Protein AF-A0A6F9CMG0-F1 (afdb_monomer)

Secondary structure (DSSP, 8-state):
-PPPPPPPPEEE-STT--EEEGGGSSSS-SSTT-TTTTSPPHHHHHHHHHHHHHHHHHHHHHHHHHHHHHHHHHTS-S---SHHHHHHHHHHHHHHHHHHHHHHHHHH-S--PPP---

Radius of gyration: 31.14 Å; Cα contacts (8 Å, |Δi|>4): 49; chains: 1; bounding box: 58×31×98 Å

Sequence (118 aa):
MAVPRKPQPIYADTKTGNKQLLENSGLVPKYIKKNDFGKTPEYLQQRAEVRRPQDKYESYGMKKNWGELHHQYQELSVVMDTTPKKYCKERLELEMKQLERDIDLIERYKTIYIANNN

Solvent-accessible surface area (backbone atoms only — not comparable to full-atom values): 7532 Å² total; per-residue (Å²): 136,88,80,81,78,82,79,80,66,64,47,66,87,49,98,87,58,60,73,44,61,37,88,78,63,73,83,48,85,77,55,77,83,41,94,58,57,94,52,82,56,65,71,60,52,54,55,58,54,61,46,54,60,51,56,51,54,53,46,51,54,51,52,51,52,43,52,54,53,50,50,56,59,68,69,48,69,89,78,58,86,47,72,70,55,44,51,54,49,53,52,52,52,51,53,46,52,48,50,53,52,55,45,47,50,58,72,75,37,96,75,81,88,81,82,85,82,124

Nearest PDB structures (foldseek):
  8j07-assembly1_3O  TM=4.562E-01  e=1.094E-08  Homo sapiens
  9cpc-assembly1_2K  TM=4.539E-01  e=2.409E-05  Sus scrofa
  8glv-assembly1_HE  TM=5.132E-01  e=5.440E-04  Chlamydomonas reinhardtii
  7uq2-assembly1_A  TM=4.621E-01  e=1.993E+00  Tequatrovirus
  4afl-assembly2_F  TM=4.725E-01  e=6.264E+00  Homo sapiens

Mean predicted aligned error: 11.88 Å

pLDDT: mean 84.37, std 7.51, range [53.25, 95.88]

Foldseek 3Di:
DDDDDDDFDWDADDPVGDIDGPQPPVVDDDCPPPPCVVPDDPVVVVVLVVVPVVLVVVLVVLVVVLVVLVVVLVVQDPDQPDPVSVVSNVVSVVSSVVSVVVSCCSVVDSDDDDDPPD

Structure (mmCIF, N/CA/C/O backbone):
data_AF-A0A6F9CMG0-F1
#
_entry.id   AF-A0A6F9CMG0-F1
#
loop_
_atom_site.group_PDB
_atom_site.id
_atom_site.type_symbol
_atom_site.label_atom_id
_atom_site.label_alt_id
_atom_site.label_comp_id
_atom_site.label_asym_id
_atom_site.label_entity_id
_atom_site.label_seq_id
_atom_site.pdbx_PDB_ins_code
_atom_site.Cartn_x
_atom_site.Cartn_y
_atom_site.Cartn_z
_atom_site.occupancy
_atom_site.B_iso_or_equiv
_atom_site.auth_seq_id
_atom_site.auth_comp_id
_atom_site.auth_asym_id
_atom_site.auth_atom_id
_atom_site.pdbx_PDB_model_num
ATOM 1 N N . MET A 1 1 ? -12.532 -1.824 62.253 1.00 64.06 1 MET A N 1
ATOM 2 C CA . MET A 1 1 ? -13.814 -2.470 61.883 1.00 64.06 1 MET A CA 1
ATOM 3 C C . MET A 1 1 ? -13.715 -2.935 60.434 1.00 64.06 1 MET A C 1
ATOM 5 O O . MET A 1 1 ? -13.297 -2.138 59.605 1.00 64.06 1 MET A O 1
ATOM 9 N N . ALA A 1 2 ? -13.993 -4.207 60.130 1.00 72.31 2 ALA A N 1
ATOM 10 C CA . ALA A 1 2 ? -13.865 -4.763 58.777 1.00 72.31 2 ALA A CA 1
ATOM 11 C C . ALA A 1 2 ? -15.161 -4.559 57.972 1.00 72.31 2 ALA A C 1
ATOM 13 O O . ALA A 1 2 ? -16.242 -4.884 58.457 1.00 72.31 2 ALA A O 1
ATOM 14 N N . VAL A 1 3 ? -15.054 -4.018 56.755 1.00 82.31 3 VAL A N 1
ATOM 15 C CA . VAL A 1 3 ? -16.206 -3.760 55.876 1.00 82.31 3 VAL A CA 1
ATOM 16 C C . VAL A 1 3 ? -16.553 -5.045 55.104 1.00 82.31 3 VAL A C 1
ATOM 18 O O . VAL A 1 3 ? -15.662 -5.622 54.472 1.00 82.31 3 VAL A O 1
ATOM 21 N N . PRO A 1 4 ? -17.813 -5.520 55.129 1.00 84.38 4 PRO A N 1
ATOM 22 C CA . PRO A 1 4 ? -18.221 -6.722 54.407 1.00 84.38 4 PRO A CA 1
ATOM 23 C C . PRO A 1 4 ? -18.114 -6.535 52.886 1.00 84.38 4 PRO A C 1
ATOM 25 O O . PRO A 1 4 ? -18.429 -5.474 52.343 1.00 84.38 4 PRO A O 1
ATOM 28 N N . ARG A 1 5 ? -17.669 -7.582 52.179 1.00 83.00 5 ARG A N 1
ATOM 29 C CA . ARG A 1 5 ? -17.558 -7.564 50.712 1.00 83.00 5 ARG A CA 1
ATOM 30 C C . ARG A 1 5 ? -18.944 -7.659 50.081 1.00 83.00 5 ARG A C 1
ATOM 32 O O . ARG A 1 5 ? -19.782 -8.436 50.532 1.00 83.00 5 ARG A O 1
ATOM 39 N N . LYS A 1 6 ? -19.163 -6.907 49.002 1.00 83.88 6 LYS A N 1
ATOM 40 C CA . LYS A 1 6 ? -20.397 -7.004 48.214 1.00 83.88 6 LYS A CA 1
ATOM 41 C C . LYS A 1 6 ? -20.479 -8.385 47.539 1.00 83.88 6 LYS A C 1
ATOM 43 O O . LYS A 1 6 ? -19.461 -8.842 47.012 1.00 83.88 6 LYS A O 1
ATOM 48 N N . PRO A 1 7 ? -21.647 -9.052 47.551 1.00 83.81 7 PRO A N 1
ATOM 49 C CA . PRO A 1 7 ? -21.824 -10.334 46.877 1.00 83.81 7 PRO A CA 1
ATOM 50 C C . PRO A 1 7 ? -21.724 -10.167 45.357 1.00 83.81 7 PRO A C 1
ATOM 52 O O . PRO A 1 7 ? -22.052 -9.110 44.815 1.00 83.81 7 PRO A O 1
ATOM 55 N N . GLN A 1 8 ? -21.275 -11.214 44.664 1.00 83.12 8 GLN A N 1
ATOM 56 C CA . GLN A 1 8 ? -21.241 -11.216 43.203 1.00 83.12 8 GLN A CA 1
ATOM 57 C C . GLN A 1 8 ? -22.674 -11.216 42.644 1.00 83.12 8 GLN A C 1
ATOM 59 O O . GLN A 1 8 ? -23.521 -11.945 43.168 1.00 83.12 8 GLN A O 1
ATOM 64 N N . PRO A 1 9 ? -22.965 -10.425 41.596 1.00 83.44 9 PRO A N 1
ATOM 65 C CA . PRO A 1 9 ? -24.274 -10.423 40.961 1.00 83.44 9 PRO A CA 1
ATOM 66 C C . PRO A 1 9 ? -24.510 -11.764 40.257 1.00 83.44 9 PRO A C 1
ATOM 68 O O . PRO A 1 9 ? -23.742 -12.190 39.391 1.00 83.44 9 PRO A O 1
ATOM 71 N N . ILE A 1 10 ? -25.577 -12.443 40.663 1.00 84.62 10 ILE A N 1
ATOM 72 C CA . ILE A 1 10 ? -25.953 -13.784 40.220 1.00 84.62 10 ILE A CA 1
ATOM 73 C C . ILE A 1 10 ? -27.414 -13.731 39.790 1.00 84.62 10 ILE A C 1
ATOM 75 O O . ILE A 1 10 ? -28.236 -13.104 40.457 1.00 84.62 10 ILE A O 1
ATOM 79 N N . TYR A 1 11 ? -27.732 -14.415 38.700 1.00 82.88 11 TYR A N 1
ATOM 80 C CA . TYR A 1 11 ? -29.098 -14.599 38.231 1.00 82.88 11 TYR A CA 1
ATOM 81 C C . TYR A 1 11 ? -29.530 -16.061 38.404 1.00 82.88 11 TYR A C 1
ATOM 83 O O . TYR A 1 11 ? -28.706 -16.979 38.338 1.00 82.88 11 TYR A O 1
ATOM 91 N N . ALA A 1 12 ? -30.822 -16.260 38.660 1.00 82.44 12 ALA A N 1
ATOM 92 C CA . ALA A 1 12 ? -31.456 -17.564 38.764 1.00 82.44 12 ALA A CA 1
ATOM 93 C C . ALA A 1 12 ? -32.733 -17.574 37.911 1.00 82.44 12 ALA A C 1
ATOM 95 O O . ALA A 1 12 ? -33.657 -16.812 38.183 1.00 82.44 12 ALA A O 1
ATOM 96 N N . ASP A 1 13 ? -32.762 -18.434 36.891 1.00 77.31 13 ASP A N 1
ATOM 97 C CA . ASP A 1 13 ? -33.905 -18.598 35.972 1.00 77.31 13 ASP A CA 1
ATOM 98 C C . ASP A 1 13 ? -34.782 -19.807 36.329 1.00 77.31 13 ASP A C 1
ATOM 100 O O . ASP A 1 13 ? -35.993 -19.848 36.133 1.00 77.31 13 ASP A O 1
ATOM 104 N N . THR A 1 14 ? -34.152 -20.853 36.865 1.00 83.31 14 THR A N 1
ATOM 105 C CA . THR A 1 14 ? -34.812 -22.149 37.042 1.00 83.31 14 THR A CA 1
ATOM 106 C C . THR A 1 14 ? -35.546 -22.235 38.373 1.00 83.31 14 THR A C 1
ATOM 108 O O . THR A 1 14 ? -35.057 -21.787 39.408 1.00 83.31 14 THR A O 1
ATOM 111 N N . LYS A 1 15 ? -36.692 -22.924 38.356 1.00 81.00 15 LYS A N 1
ATOM 112 C CA . LYS A 1 15 ? -37.525 -23.265 39.529 1.00 81.00 15 LYS A CA 1
ATOM 113 C C . LYS A 1 15 ? -36.724 -23.974 40.637 1.00 81.00 15 LYS A C 1
ATOM 115 O O . LYS A 1 15 ? -37.071 -23.891 41.808 1.00 81.00 15 LYS A O 1
ATOM 120 N N . THR A 1 16 ? -35.648 -24.657 40.242 1.00 83.00 16 THR A N 1
ATOM 121 C CA . THR A 1 16 ? -34.706 -25.405 41.088 1.00 83.00 16 THR A CA 1
ATOM 122 C C . THR A 1 16 ? -33.564 -24.544 41.645 1.00 83.00 16 THR A C 1
ATOM 124 O O . THR A 1 16 ? -32.777 -25.023 42.454 1.00 83.00 16 THR A O 1
ATOM 127 N N . GLY A 1 17 ? -33.452 -23.280 41.226 1.00 80.19 17 GLY A N 1
ATOM 128 C CA . GLY A 1 17 ? -32.482 -22.330 41.763 1.00 80.19 17 GLY A CA 1
ATOM 129 C C . GLY A 1 17 ? -31.056 -22.479 41.230 1.00 80.19 17 GLY A C 1
ATOM 130 O O . GLY A 1 17 ? -30.121 -22.111 41.941 1.00 80.19 17 GLY A O 1
ATOM 131 N N . ASN A 1 18 ? -30.854 -22.984 40.005 1.00 81.50 18 ASN A N 1
ATOM 132 C CA . ASN A 1 18 ? -29.523 -22.965 39.389 1.00 81.50 18 ASN A CA 1
ATOM 133 C C . ASN A 1 18 ? -29.056 -21.516 39.208 1.00 81.50 18 ASN A C 1
ATOM 135 O O . ASN A 1 18 ? -29.739 -20.703 38.583 1.00 81.50 18 ASN A O 1
ATOM 139 N N . LYS A 1 19 ? -27.886 -21.214 39.774 1.00 82.81 19 LYS A N 1
ATOM 140 C CA . LYS A 1 19 ? -27.296 -19.876 39.850 1.00 82.81 19 LYS A CA 1
ATOM 141 C C . LYS A 1 19 ? -26.208 -19.720 38.799 1.00 82.81 19 LYS A C 1
ATOM 143 O O . LYS A 1 19 ? -25.284 -20.528 38.754 1.00 82.81 19 LYS A O 1
ATOM 148 N N . GLN A 1 20 ? -26.287 -18.661 38.002 1.00 82.19 20 GLN A N 1
ATOM 149 C CA . GLN A 1 20 ? -25.253 -18.305 37.033 1.00 82.19 20 GLN A CA 1
ATOM 150 C C . GLN A 1 20 ? -24.699 -16.910 37.313 1.00 82.19 20 GLN A C 1
ATOM 152 O O . GLN A 1 20 ? -25.425 -15.991 37.700 1.00 82.19 20 GLN A O 1
ATOM 157 N N . LEU A 1 21 ? -23.388 -16.760 37.124 1.00 86.25 21 LEU A N 1
ATOM 158 C CA . LEU A 1 21 ? -22.696 -15.491 37.308 1.00 86.25 21 LEU A CA 1
ATOM 159 C C . LEU A 1 21 ? -23.081 -14.514 36.194 1.00 86.25 21 LEU A C 1
ATOM 161 O O . LEU A 1 21 ? -22.940 -14.822 35.009 1.00 86.25 21 LEU A O 1
ATOM 165 N N . LEU A 1 22 ? -23.513 -13.314 36.574 1.00 84.31 22 LEU A N 1
ATOM 166 C CA . LEU A 1 22 ? -24.071 -12.358 35.625 1.00 84.31 22 LEU A CA 1
ATOM 167 C C . LEU A 1 22 ? -23.000 -11.726 34.709 1.00 84.31 22 LEU A C 1
ATOM 169 O O . LEU A 1 22 ? -23.232 -11.578 33.512 1.00 84.31 22 LEU A O 1
ATOM 173 N N . GLU A 1 23 ? -21.800 -11.455 35.234 1.00 79.19 23 GLU A N 1
ATOM 174 C CA . GLU A 1 23 ? -20.688 -10.747 34.562 1.00 79.19 23 GLU A CA 1
ATOM 175 C C . GLU A 1 23 ? -20.186 -11.372 33.240 1.00 79.19 23 GLU A C 1
ATOM 177 O O . GLU A 1 23 ? -19.591 -10.673 32.419 1.00 79.19 23 GLU A O 1
ATOM 182 N N . ASN A 1 24 ? -20.397 -12.677 33.024 1.00 77.00 24 ASN A N 1
ATOM 183 C CA . ASN A 1 24 ? -19.929 -13.408 31.832 1.00 77.00 24 ASN A CA 1
ATOM 184 C C . ASN A 1 24 ? -21.073 -14.053 31.028 1.00 77.00 24 ASN A C 1
ATOM 186 O O . ASN A 1 24 ? -20.822 -14.698 30.016 1.00 77.00 24 ASN A O 1
ATOM 190 N N . SER A 1 25 ? -22.320 -13.891 31.475 1.00 81.06 25 SER A N 1
ATOM 191 C CA . SER A 1 25 ? -23.504 -14.527 30.878 1.00 81.06 25 SER A CA 1
ATOM 192 C C . SER A 1 25 ? -23.950 -13.907 29.546 1.00 81.06 25 SER A C 1
ATOM 194 O O . SER A 1 25 ? -24.861 -14.416 28.905 1.00 81.06 25 SER A O 1
ATOM 196 N N . GLY A 1 26 ? -23.360 -12.773 29.148 1.00 81.31 26 GLY A N 1
ATOM 197 C CA . GLY A 1 26 ? -23.807 -11.982 27.996 1.00 81.31 26 GLY A CA 1
ATOM 198 C C . GLY A 1 26 ? -25.079 -11.158 28.250 1.00 81.31 26 GLY A C 1
ATOM 199 O O . GLY A 1 26 ? -25.394 -10.287 27.446 1.00 81.31 26 GLY A O 1
ATOM 200 N N . LEU A 1 27 ? -25.765 -11.357 29.384 1.00 83.25 27 LEU A N 1
ATOM 201 C CA . LEU A 1 27 ? -26.966 -10.600 29.772 1.00 83.25 27 LEU A CA 1
ATOM 202 C C . LEU A 1 27 ? -26.658 -9.166 30.223 1.00 83.25 27 LEU A C 1
ATOM 204 O O . LEU A 1 27 ? -27.549 -8.320 30.251 1.00 83.25 27 LEU A O 1
ATOM 208 N N . VAL A 1 28 ? -25.401 -8.884 30.585 1.00 82.62 28 VAL A N 1
ATOM 209 C CA . VAL A 1 28 ? -24.962 -7.554 31.014 1.00 82.62 28 VAL A CA 1
ATOM 210 C C . VAL A 1 28 ? -23.922 -6.987 30.049 1.00 82.62 28 VAL A C 1
ATOM 212 O O . VAL A 1 28 ? -22.872 -7.599 29.833 1.00 82.62 28 VAL A O 1
ATOM 215 N N . PRO A 1 29 ? -24.164 -5.780 29.506 1.00 83.75 29 PRO A N 1
ATOM 216 C CA . PRO A 1 29 ? -23.174 -5.034 28.744 1.00 83.75 29 PRO A CA 1
ATOM 217 C C . PRO A 1 29 ? -21.900 -4.727 29.546 1.00 83.75 29 PRO A C 1
ATOM 219 O O . PRO A 1 29 ? -21.863 -3.789 30.340 1.00 83.75 29 PRO A O 1
ATOM 222 N N . LYS A 1 30 ? -20.825 -5.486 29.307 1.00 81.06 30 LYS A N 1
ATOM 223 C CA . LYS A 1 30 ? -19.539 -5.328 30.012 1.00 81.06 30 LYS A CA 1
ATOM 224 C C . LYS A 1 30 ? -18.627 -4.264 29.399 1.00 81.06 30 LYS A C 1
ATOM 226 O O . LYS A 1 30 ? -17.984 -3.502 30.113 1.00 81.06 30 LYS A O 1
ATOM 231 N N . TYR A 1 31 ? -18.583 -4.195 28.067 1.00 83.94 31 TYR A N 1
ATOM 232 C CA . TYR A 1 31 ? -17.609 -3.367 27.340 1.00 83.94 31 TYR A CA 1
ATOM 233 C C . TYR A 1 31 ? -18.204 -2.128 26.670 1.00 83.94 31 TYR A C 1
ATOM 235 O O . TYR A 1 31 ? -17.444 -1.263 26.252 1.00 83.94 31 TYR A O 1
ATOM 243 N N . ILE A 1 32 ? -19.534 -1.997 26.621 1.00 84.94 32 ILE A N 1
ATOM 244 C CA . ILE A 1 32 ? -20.211 -0.874 25.944 1.00 84.94 32 ILE A CA 1
ATOM 245 C C . ILE A 1 32 ? -19.852 0.471 26.588 1.00 84.94 32 ILE A C 1
ATOM 247 O O . ILE A 1 32 ? -19.718 1.477 25.905 1.00 84.94 32 ILE A O 1
ATOM 251 N N . LYS A 1 33 ? -19.656 0.486 27.911 1.00 85.00 33 LYS A N 1
ATOM 252 C CA . LYS A 1 33 ? -19.310 1.697 28.671 1.00 85.00 33 LYS A CA 1
ATOM 253 C C . LYS A 1 33 ? -17.804 1.969 28.736 1.00 85.00 33 LYS A C 1
ATOM 255 O O . LYS A 1 3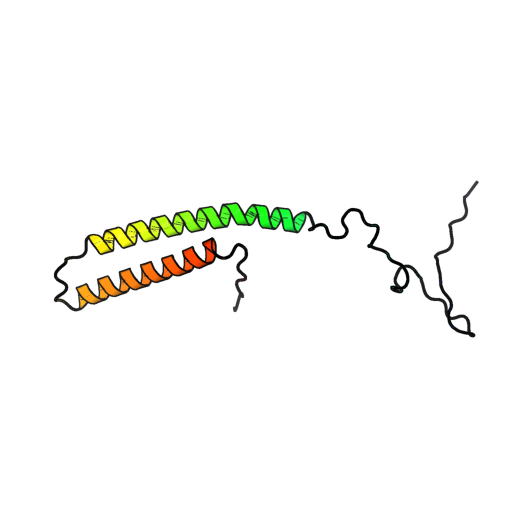3 ? -17.386 2.888 29.433 1.00 85.00 33 LYS A O 1
ATOM 260 N N . LYS A 1 34 ? -16.972 1.155 28.078 1.00 91.88 34 LYS A N 1
ATOM 261 C CA . LYS A 1 34 ? -15.525 1.379 28.065 1.00 91.88 34 LYS A CA 1
ATOM 262 C C . LYS A 1 34 ? -15.226 2.618 27.215 1.00 91.88 34 LYS A C 1
ATOM 264 O O . LYS A 1 34 ? -15.697 2.711 26.088 1.00 91.88 34 LYS A O 1
ATOM 269 N N . ASN A 1 35 ? -14.378 3.520 27.706 1.00 87.69 35 ASN A N 1
ATOM 270 C CA . ASN A 1 35 ? -13.988 4.739 26.979 1.00 87.69 35 ASN A CA 1
ATOM 271 C C . ASN A 1 35 ? -13.276 4.468 25.642 1.00 87.69 35 ASN A C 1
ATOM 273 O O . ASN A 1 35 ? -13.206 5.353 24.791 1.00 87.69 35 ASN A O 1
ATOM 277 N N . ASP A 1 36 ? -12.741 3.261 25.464 1.00 86.44 36 ASP A N 1
ATOM 278 C CA . ASP A 1 36 ? -12.039 2.829 24.250 1.00 86.44 36 ASP A CA 1
ATOM 279 C C . ASP A 1 36 ? -12.895 1.908 23.382 1.00 86.44 36 ASP A C 1
ATOM 281 O O . ASP A 1 36 ? -12.403 1.306 22.429 1.00 86.44 36 ASP A O 1
ATOM 285 N N . PHE A 1 37 ? -14.177 1.757 23.722 1.00 86.44 37 PHE A N 1
ATOM 286 C CA . PHE A 1 37 ? -15.105 0.996 22.907 1.00 86.44 37 PHE A CA 1
ATOM 287 C C . PHE A 1 37 ? -15.242 1.664 21.533 1.00 86.44 37 PHE A C 1
ATOM 289 O O . PHE A 1 37 ? -15.490 2.863 21.434 1.00 86.44 37 PHE A O 1
ATOM 296 N N . GLY A 1 38 ? -15.011 0.896 20.467 1.00 86.94 38 GLY A N 1
ATOM 297 C CA . GLY A 1 38 ? -14.993 1.404 19.092 1.00 86.94 38 GLY A CA 1
ATOM 298 C C . GLY A 1 38 ? -13.722 2.163 18.688 1.00 86.94 38 GLY A C 1
ATOM 299 O O . GLY A 1 38 ? -13.588 2.510 17.517 1.00 86.94 38 GLY A O 1
ATOM 300 N N . LYS A 1 39 ? -12.765 2.392 19.600 1.00 91.38 39 LYS A N 1
ATOM 301 C CA . LYS A 1 39 ? -11.457 2.960 19.243 1.00 91.38 39 LYS A CA 1
ATOM 302 C C . LYS A 1 39 ? -10.519 1.862 18.755 1.00 91.38 39 LYS A C 1
ATOM 304 O O . LYS A 1 39 ? -10.470 0.775 19.330 1.00 91.38 39 LYS A O 1
ATOM 309 N N . THR A 1 40 ? -9.727 2.167 17.731 1.00 88.88 40 THR A N 1
ATOM 310 C CA . THR A 1 40 ? -8.623 1.301 17.307 1.00 88.88 40 THR A CA 1
ATOM 311 C C . THR A 1 40 ? -7.592 1.211 18.437 1.00 88.88 40 THR A C 1
ATOM 313 O O . THR A 1 40 ? -7.096 2.253 18.864 1.00 88.88 40 THR A O 1
ATOM 316 N N . PRO A 1 41 ? -7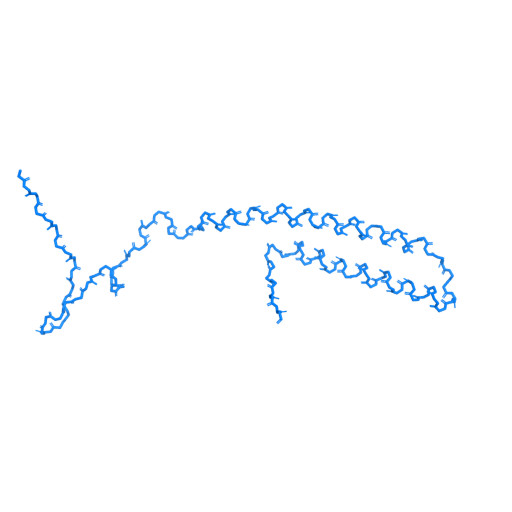.252 0.005 18.923 1.00 92.88 41 PRO A N 1
ATOM 317 C CA . PRO A 1 41 ? -6.212 -0.177 19.927 1.00 92.88 41 PRO A CA 1
ATOM 318 C C . PRO A 1 41 ? -4.879 0.468 19.535 1.00 92.88 41 PRO A C 1
ATOM 320 O O . PRO A 1 41 ? -4.453 0.377 18.383 1.00 92.88 41 PRO A O 1
ATOM 323 N N . GLU A 1 42 ? -4.192 1.048 20.517 1.00 89.56 42 GLU A N 1
ATOM 324 C CA . GLU A 1 42 ? -2.948 1.804 20.325 1.00 89.56 42 GLU A CA 1
ATOM 325 C C . GLU A 1 42 ? -1.870 1.002 19.577 1.00 89.56 42 GLU A C 1
ATOM 327 O O . GLU A 1 42 ? -1.261 1.493 18.631 1.00 89.56 4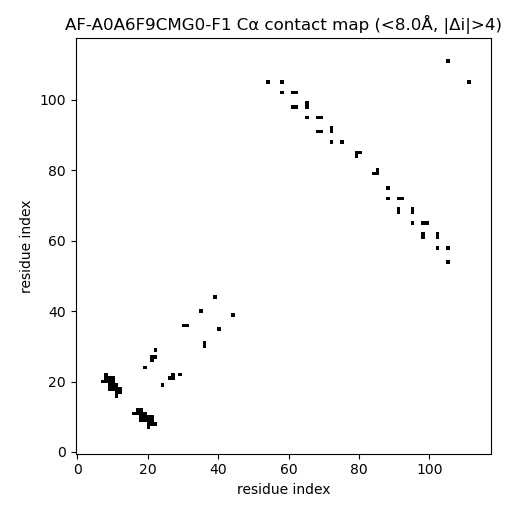2 GLU A O 1
ATOM 332 N N . TYR A 1 43 ? -1.698 -0.278 19.915 1.00 86.00 43 TYR A N 1
ATOM 333 C CA . TYR A 1 43 ? -0.700 -1.136 19.268 1.00 86.00 43 TYR A CA 1
ATOM 334 C C . TYR A 1 43 ? -0.949 -1.329 17.760 1.00 86.00 43 TYR A C 1
ATOM 336 O O . TYR A 1 43 ? -0.007 -1.519 16.992 1.00 86.00 43 TYR A O 1
ATOM 344 N N . LEU A 1 44 ? -2.207 -1.260 17.305 1.00 86.12 44 LEU A N 1
ATOM 345 C CA . LEU A 1 44 ? -2.534 -1.306 15.877 1.00 86.12 44 LEU A CA 1
ATOM 346 C C . LEU A 1 44 ? -2.227 0.029 15.194 1.00 86.12 44 LEU A C 1
ATOM 348 O O . LEU A 1 44 ? -1.816 0.031 14.033 1.00 86.12 44 LEU A O 1
ATOM 352 N N . GLN A 1 45 ? -2.399 1.146 15.907 1.00 85.00 45 GLN A N 1
ATOM 353 C CA . GLN A 1 45 ? -2.041 2.477 15.415 1.00 85.00 45 GLN A CA 1
ATOM 354 C C . GLN A 1 45 ? -0.526 2.587 15.234 1.00 85.00 45 GLN A C 1
ATOM 356 O O . GLN A 1 45 ? -0.075 2.857 14.124 1.00 85.00 45 GLN A O 1
ATOM 361 N N . GLN A 1 46 ? 0.246 2.248 16.270 1.00 84.94 46 GLN A N 1
ATOM 362 C CA . GLN A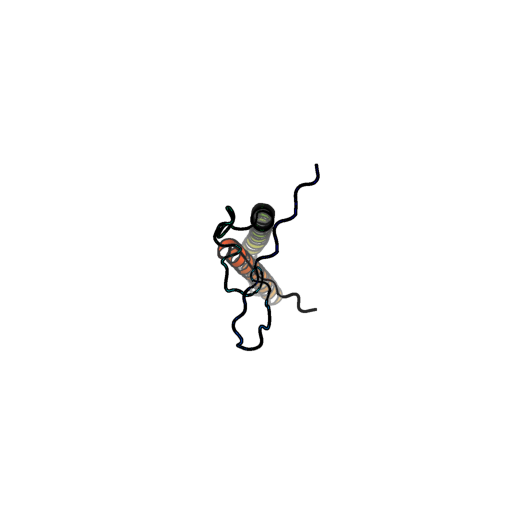 1 46 ? 1.711 2.245 16.230 1.00 84.94 46 GLN A CA 1
ATOM 363 C C . GLN A 1 46 ? 2.241 1.333 15.110 1.00 84.94 46 GLN A C 1
ATOM 365 O O . GLN A 1 46 ? 3.089 1.735 14.315 1.00 84.94 46 GLN A O 1
ATOM 370 N N . ARG A 1 47 ? 1.682 0.123 14.956 1.00 83.56 47 ARG A N 1
ATOM 371 C CA . ARG A 1 47 ? 2.055 -0.794 13.864 1.00 83.56 47 ARG A CA 1
ATOM 372 C C . ARG A 1 47 ? 1.792 -0.201 12.476 1.00 83.56 47 ARG A C 1
ATOM 374 O O . ARG A 1 47 ? 2.585 -0.401 11.557 1.00 83.56 47 ARG A O 1
ATOM 381 N N . ALA A 1 48 ? 0.674 0.502 12.311 1.00 79.44 48 ALA A N 1
ATOM 382 C CA . ALA A 1 48 ? 0.332 1.164 11.058 1.00 79.44 48 ALA A CA 1
ATOM 383 C C . ALA A 1 48 ? 1.167 2.429 10.804 1.00 79.44 48 ALA A C 1
ATOM 385 O O . ALA A 1 48 ? 1.276 2.850 9.654 1.00 79.44 48 ALA A O 1
ATOM 386 N N . GLU A 1 49 ? 1.710 3.064 11.839 1.00 76.31 49 GLU A N 1
ATOM 387 C CA . GLU A 1 49 ? 2.615 4.208 11.714 1.00 76.31 49 GLU A CA 1
ATOM 388 C C . GLU A 1 49 ? 4.021 3.779 11.329 1.00 76.31 49 GLU A C 1
ATOM 390 O O . GLU A 1 49 ? 4.588 4.406 10.450 1.00 76.31 49 GLU A O 1
ATOM 395 N N . VAL A 1 50 ? 4.550 2.693 11.894 1.00 78.94 50 VAL A N 1
ATOM 396 C CA . VAL A 1 50 ? 5.896 2.191 11.562 1.00 78.94 50 VAL A CA 1
ATOM 397 C C . VA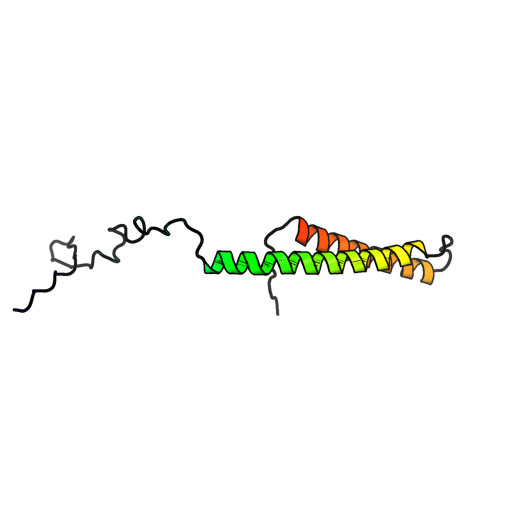L A 1 50 ? 5.983 1.665 10.124 1.00 78.94 50 VAL A C 1
ATOM 399 O O . VAL A 1 50 ? 6.983 1.893 9.450 1.00 78.94 50 VAL A O 1
ATOM 402 N N . ARG A 1 51 ? 4.928 1.013 9.613 1.00 73.31 51 ARG A N 1
ATOM 403 C CA . ARG A 1 51 ? 4.904 0.515 8.223 1.00 73.31 51 ARG A CA 1
ATOM 404 C C . ARG A 1 51 ? 4.934 1.627 7.173 1.00 73.31 51 ARG A C 1
ATOM 406 O O . ARG A 1 51 ? 5.658 1.522 6.196 1.00 73.31 51 ARG A O 1
ATOM 413 N N . ARG A 1 52 ? 4.200 2.725 7.384 1.00 66.19 52 ARG A N 1
ATOM 414 C CA . ARG A 1 52 ? 4.023 3.771 6.356 1.00 66.19 52 ARG A CA 1
ATOM 415 C C . ARG A 1 52 ? 5.328 4.428 5.877 1.00 66.19 52 ARG A C 1
ATOM 417 O O . ARG A 1 52 ? 5.444 4.652 4.675 1.00 66.19 52 ARG A O 1
ATOM 424 N N . PRO A 1 53 ? 6.275 4.817 6.752 1.00 71.31 53 PRO A N 1
ATOM 425 C CA . PRO A 1 53 ? 7.583 5.298 6.335 1.00 71.31 53 PRO A CA 1
ATOM 426 C C . PRO A 1 53 ? 8.345 4.225 5.571 1.00 71.31 53 PRO A C 1
ATOM 428 O O . PRO A 1 53 ? 8.900 4.527 4.523 1.00 71.31 53 PRO A O 1
ATOM 431 N N . GLN A 1 54 ? 8.332 2.985 6.063 1.00 73.56 54 GLN A N 1
ATOM 432 C CA . GLN A 1 54 ? 9.073 1.883 5.462 1.00 73.56 54 GLN A CA 1
ATOM 433 C C . GLN A 1 54 ? 8.612 1.607 4.024 1.00 73.56 54 GLN A C 1
ATOM 435 O O . GLN A 1 54 ? 9.438 1.650 3.116 1.00 73.56 54 GLN A O 1
ATOM 440 N N . ASP A 1 55 ? 7.300 1.498 3.796 1.00 76.44 55 ASP A N 1
ATOM 441 C CA . ASP A 1 55 ? 6.717 1.294 2.462 1.00 76.44 55 ASP A CA 1
ATOM 442 C C . ASP A 1 55 ? 7.088 2.442 1.492 1.00 76.44 55 ASP A C 1
ATOM 444 O O . ASP A 1 55 ? 7.355 2.230 0.307 1.00 76.44 55 ASP A O 1
ATOM 448 N N . LYS A 1 56 ? 7.158 3.687 1.994 1.00 76.25 56 LYS A N 1
ATOM 449 C CA . LYS A 1 56 ? 7.57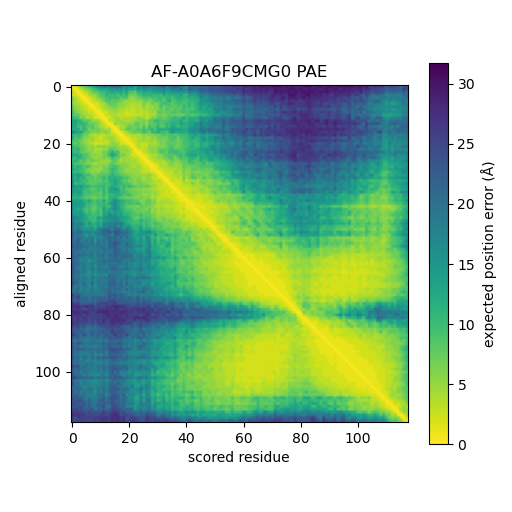7 4.861 1.204 1.00 76.25 56 LYS A CA 1
ATOM 450 C C . LYS A 1 56 ? 9.057 4.819 0.823 1.00 76.25 56 LYS A C 1
ATOM 452 O O . LYS A 1 56 ? 9.396 5.183 -0.304 1.00 76.25 56 LYS A O 1
ATOM 457 N N . TYR A 1 57 ? 9.935 4.411 1.741 1.00 79.06 57 TYR A N 1
ATOM 458 C CA . TYR A 1 57 ? 11.365 4.263 1.456 1.00 79.06 57 TYR A CA 1
ATOM 459 C C . TYR A 1 57 ? 11.620 3.126 0.460 1.00 79.06 57 TYR A C 1
ATOM 461 O O . TYR A 1 57 ? 12.413 3.297 -0.466 1.00 79.06 57 TYR A O 1
ATOM 469 N N . GLU A 1 58 ? 10.911 2.005 0.602 1.00 81.69 58 GLU A N 1
ATOM 470 C CA . GLU A 1 58 ? 10.996 0.868 -0.321 1.00 81.69 58 GLU A CA 1
ATOM 471 C C . GLU A 1 58 ? 10.517 1.250 -1.732 1.00 81.69 58 GLU A C 1
ATOM 473 O O . GLU A 1 58 ? 11.234 1.016 -2.708 1.00 81.69 58 GLU A O 1
ATOM 478 N N . SER A 1 59 ? 9.386 1.958 -1.848 1.00 85.06 59 SER A N 1
ATOM 479 C CA . SER A 1 59 ? 8.898 2.493 -3.130 1.00 85.06 59 SER A CA 1
ATOM 480 C C . SER A 1 59 ? 9.909 3.436 -3.797 1.00 85.06 59 SER A C 1
ATOM 482 O O . SER A 1 59 ? 10.145 3.354 -5.005 1.00 85.06 59 SER A O 1
ATOM 484 N N . TYR A 1 60 ? 10.562 4.309 -3.023 1.00 88.44 60 TYR A N 1
ATOM 485 C CA . TYR A 1 60 ? 11.596 5.201 -3.551 1.00 88.44 60 TYR A CA 1
ATOM 486 C C . TYR A 1 60 ? 12.797 4.426 -4.117 1.00 88.44 60 TYR A C 1
ATOM 488 O O . TYR A 1 60 ? 13.283 4.745 -5.204 1.00 88.44 60 TYR A O 1
ATOM 496 N N . GLY A 1 61 ? 13.245 3.379 -3.417 1.00 91.06 61 GLY A N 1
ATOM 497 C CA . GLY A 1 61 ? 14.306 2.490 -3.896 1.00 91.06 61 GLY A CA 1
ATOM 498 C C . GLY A 1 61 ? 13.937 1.788 -5.207 1.00 91.06 61 GLY A C 1
ATOM 499 O O . GLY A 1 61 ? 14.730 1.787 -6.149 1.00 91.06 61 GLY A O 1
ATOM 500 N N . MET A 1 62 ? 12.709 1.271 -5.306 1.00 90.56 62 MET A N 1
ATOM 501 C CA . MET A 1 62 ? 12.192 0.640 -6.527 1.00 90.56 62 MET A CA 1
ATOM 502 C C . MET A 1 62 ? 12.134 1.613 -7.710 1.00 90.56 62 MET A C 1
ATOM 504 O O . MET A 1 62 ? 12.546 1.260 -8.813 1.00 90.56 62 MET A O 1
ATOM 508 N N . LYS A 1 63 ? 11.688 2.856 -7.488 1.00 92.94 63 LYS A N 1
ATOM 509 C CA . LYS A 1 63 ? 11.649 3.898 -8.530 1.00 92.94 63 LYS A CA 1
ATOM 510 C C . LYS A 1 63 ? 13.036 4.266 -9.041 1.00 92.94 63 LYS A C 1
ATOM 512 O O . LYS A 1 63 ? 13.206 4.471 -10.241 1.00 92.94 63 LYS A O 1
ATOM 517 N N . LYS A 1 64 ? 14.033 4.325 -8.153 1.00 94.31 64 LYS A N 1
ATOM 518 C CA . LYS A 1 64 ? 15.426 4.553 -8.550 1.00 94.31 64 LYS A CA 1
ATOM 519 C C . LYS A 1 64 ? 15.928 3.426 -9.462 1.00 94.31 64 LYS A C 1
ATOM 521 O O . LYS A 1 64 ? 16.451 3.719 -10.531 1.00 94.31 64 LYS A O 1
ATOM 526 N N . ASN A 1 65 ? 15.695 2.169 -9.079 1.00 93.88 65 ASN A N 1
ATOM 527 C CA . ASN A 1 65 ? 16.059 1.003 -9.890 1.00 93.88 65 ASN A CA 1
ATOM 528 C C . ASN A 1 65 ? 15.360 1.010 -11.263 1.00 93.88 65 ASN A C 1
ATOM 530 O O . ASN A 1 65 ? 15.997 0.792 -12.289 1.00 93.88 65 ASN A O 1
ATOM 534 N N . TRP A 1 66 ? 14.063 1.338 -11.305 1.00 94.75 66 TRP A N 1
ATOM 535 C CA . TRP A 1 66 ? 13.339 1.488 -12.571 1.00 94.75 66 TRP A CA 1
ATOM 536 C C . TRP A 1 66 ? 13.967 2.570 -13.459 1.00 94.75 66 TRP A C 1
ATOM 538 O O . TRP A 1 66 ? 14.131 2.354 -14.655 1.00 94.75 66 TRP A O 1
ATOM 548 N N . GLY A 1 67 ? 14.377 3.707 -12.885 1.00 94.56 67 GLY A N 1
ATOM 549 C CA . GLY A 1 67 ? 15.063 4.770 -13.624 1.00 94.56 67 GLY A CA 1
ATOM 550 C C . GLY A 1 67 ? 16.399 4.322 -14.226 1.00 94.56 67 GLY A C 1
ATOM 551 O O . GLY A 1 67 ? 16.689 4.648 -15.375 1.00 94.56 67 GLY A O 1
ATOM 552 N N . GLU A 1 68 ? 17.183 3.538 -13.485 1.00 95.25 68 GLU A N 1
ATOM 553 C CA . GLU A 1 68 ? 18.453 2.968 -13.959 1.00 95.25 68 GLU A CA 1
ATOM 554 C C . GLU A 1 68 ? 18.235 1.964 -15.105 1.00 95.25 68 GLU A C 1
ATOM 556 O O . GLU A 1 68 ? 18.899 2.056 -16.140 1.00 95.25 68 GLU A O 1
ATOM 561 N N . LEU A 1 69 ? 17.266 1.053 -14.970 1.00 93.38 69 LEU A N 1
ATOM 562 C CA . LEU A 1 69 ? 16.903 0.097 -16.024 1.00 93.38 69 LEU A CA 1
ATOM 563 C C . LEU A 1 69 ? 16.332 0.791 -17.263 1.00 93.38 69 LEU A C 1
ATOM 565 O O . LEU A 1 69 ? 16.669 0.432 -18.391 1.00 93.38 69 LEU A O 1
ATOM 569 N N . HIS A 1 70 ? 15.501 1.814 -17.067 1.00 93.44 70 HIS A N 1
ATOM 570 C CA . HIS A 1 70 ? 14.941 2.590 -18.164 1.00 93.44 70 HIS A CA 1
ATOM 571 C C . HIS A 1 70 ? 16.026 3.356 -18.923 1.00 93.44 70 HIS A C 1
ATOM 573 O O . HIS A 1 70 ? 15.989 3.416 -20.150 1.00 93.44 70 HIS A O 1
ATOM 579 N N . HIS A 1 71 ? 17.021 3.893 -18.217 1.00 94.19 71 HIS A N 1
ATOM 580 C CA . HIS A 1 71 ? 18.172 4.532 -18.842 1.00 94.19 71 HIS A CA 1
ATOM 581 C C . HIS A 1 71 ? 18.967 3.541 -19.705 1.00 94.19 71 HIS A C 1
ATOM 583 O O . HIS A 1 71 ? 19.198 3.816 -20.879 1.00 94.19 71 HIS A O 1
ATOM 589 N N . GLN A 1 72 ? 19.276 2.346 -19.189 1.00 91.38 72 GLN A N 1
ATOM 590 C CA . GLN A 1 72 ? 19.935 1.290 -19.973 1.00 91.38 72 GLN A CA 1
ATOM 591 C C . GLN A 1 72 ? 19.114 0.877 -21.201 1.00 91.38 72 GLN A C 1
ATOM 593 O O . GLN A 1 72 ? 19.663 0.649 -22.277 1.00 91.38 72 GLN A O 1
ATOM 598 N N . TYR A 1 73 ? 17.788 0.799 -21.055 1.00 90.75 73 TYR A N 1
ATOM 599 C CA . TYR A 1 73 ? 16.883 0.534 -22.169 1.00 90.75 73 TYR A CA 1
ATOM 600 C C . TYR A 1 73 ? 16.954 1.638 -23.236 1.00 90.75 73 TYR A C 1
ATOM 602 O O . TYR A 1 73 ? 16.961 1.337 -24.427 1.00 90.75 73 TYR A O 1
ATOM 610 N N . GLN A 1 74 ? 17.038 2.910 -22.835 1.00 89.12 74 GLN A N 1
ATOM 611 C CA . GLN A 1 74 ? 17.186 4.041 -23.759 1.00 89.12 74 GLN A CA 1
ATOM 612 C C . GLN A 1 74 ? 18.542 4.052 -24.476 1.00 89.12 74 GLN A C 1
ATOM 614 O O . GLN A 1 74 ? 18.620 4.489 -25.622 1.00 89.12 74 GLN A O 1
ATOM 619 N N . GLU A 1 75 ? 19.597 3.561 -23.826 1.00 89.44 75 GLU A N 1
ATOM 620 C CA . GLU A 1 75 ? 20.932 3.421 -24.417 1.00 89.44 75 GLU A CA 1
ATOM 621 C C . GLU A 1 75 ? 21.038 2.255 -25.416 1.00 89.44 75 GLU A C 1
ATOM 623 O O . GLU A 1 75 ? 22.047 2.126 -26.119 1.00 89.44 75 GLU A O 1
ATOM 628 N N . LEU A 1 76 ? 20.012 1.400 -25.521 1.00 85.88 76 LEU A N 1
ATOM 629 C CA . LEU A 1 76 ? 20.008 0.311 -26.493 1.00 85.88 76 LEU A CA 1
ATOM 630 C C . LEU A 1 76 ? 20.093 0.843 -27.926 1.00 85.88 76 LEU A C 1
ATOM 632 O O . LEU A 1 76 ? 19.455 1.815 -28.329 1.00 85.88 76 LEU A O 1
ATOM 636 N N . SER A 1 77 ? 20.851 0.119 -28.747 1.00 82.62 77 SER A N 1
ATOM 637 C CA . SER A 1 77 ? 20.928 0.383 -30.180 1.00 82.62 77 SER A CA 1
ATOM 638 C C . SER A 1 77 ? 19.543 0.272 -30.828 1.00 82.62 77 SER A C 1
ATOM 640 O O . SER A 1 77 ? 18.890 -0.767 -30.729 1.00 82.62 77 SER A O 1
ATOM 642 N N . VAL A 1 78 ? 19.142 1.319 -31.558 1.00 79.81 78 VAL A N 1
ATOM 643 C CA . VAL A 1 78 ? 17.885 1.381 -32.333 1.00 79.81 78 VAL A CA 1
ATOM 644 C C . VAL A 1 78 ? 17.759 0.212 -33.320 1.00 79.81 78 VAL A C 1
ATOM 646 O O . VAL A 1 78 ? 16.658 -0.264 -33.595 1.00 79.81 78 VAL A O 1
ATOM 649 N N . VAL A 1 79 ? 18.888 -0.286 -33.832 1.00 78.19 79 VAL A N 1
ATOM 650 C CA . VAL A 1 79 ? 18.940 -1.410 -34.769 1.00 78.19 79 VAL A CA 1
ATOM 651 C C . VAL A 1 79 ? 19.095 -2.726 -33.998 1.00 78.19 79 VAL A C 1
ATOM 653 O O . VAL A 1 79 ? 20.185 -3.099 -33.545 1.00 78.19 79 VAL A O 1
ATOM 656 N N . MET A 1 80 ? 17.982 -3.449 -33.857 1.00 71.56 80 MET A N 1
ATOM 657 C CA . MET A 1 80 ? 17.881 -4.718 -33.124 1.00 71.56 80 MET A CA 1
ATOM 658 C C . MET A 1 80 ? 17.829 -5.936 -34.054 1.00 71.56 80 MET A C 1
ATOM 660 O O . MET A 1 80 ? 16.984 -6.820 -33.904 1.00 71.56 80 MET A O 1
ATOM 664 N N . ASP A 1 81 ? 18.728 -5.995 -35.030 1.00 77.00 81 ASP A N 1
ATOM 665 C CA . ASP A 1 81 ? 18.692 -7.055 -36.046 1.00 77.00 81 ASP A CA 1
ATOM 666 C C . ASP A 1 81 ? 19.157 -8.417 -35.505 1.00 77.00 81 ASP A C 1
ATOM 668 O O . ASP 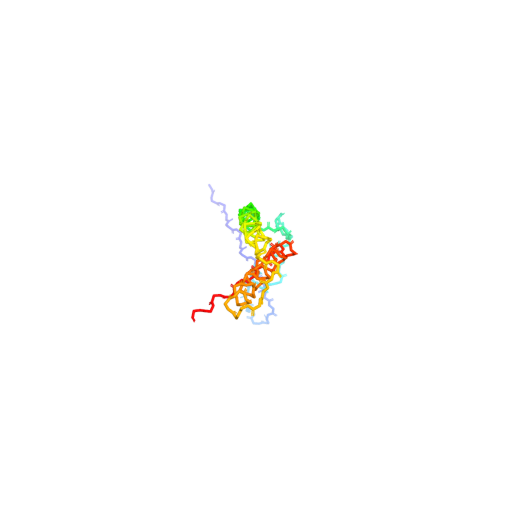A 1 81 ? 18.769 -9.463 -36.024 1.00 77.00 81 ASP A O 1
ATOM 672 N N . THR A 1 82 ? 19.942 -8.432 -34.421 1.00 82.75 82 THR A N 1
ATOM 673 C CA . THR A 1 82 ? 20.499 -9.663 -33.846 1.00 82.75 82 THR A CA 1
ATOM 674 C C . THR A 1 82 ? 19.636 -10.222 -32.707 1.00 82.75 82 THR A C 1
ATOM 676 O O . THR A 1 82 ? 19.154 -9.493 -31.838 1.00 82.75 82 THR A O 1
ATOM 679 N N . THR A 1 83 ? 19.471 -11.549 -32.672 1.00 79.62 83 THR A N 1
ATOM 680 C CA . THR A 1 83 ? 18.738 -12.284 -31.622 1.00 79.62 83 THR A CA 1
ATOM 681 C C . THR A 1 83 ? 19.154 -11.936 -30.180 1.00 79.62 83 THR A C 1
ATOM 683 O O . THR A 1 83 ? 18.252 -11.706 -29.372 1.00 79.62 83 THR A O 1
ATOM 686 N N . PRO A 1 84 ? 20.451 -11.796 -29.816 1.00 79.00 84 PRO A N 1
ATOM 687 C CA . PRO A 1 84 ? 20.832 -11.412 -28.453 1.00 79.00 84 PRO A CA 1
ATOM 688 C C . PRO A 1 84 ? 20.419 -9.982 -28.081 1.00 79.00 84 PRO A C 1
ATOM 690 O O . PRO A 1 84 ? 20.085 -9.729 -26.925 1.00 79.00 84 PRO A O 1
ATOM 693 N N . LYS A 1 85 ? 20.392 -9.044 -29.041 1.00 80.88 85 LYS A N 1
ATOM 694 C CA . LYS A 1 85 ? 19.940 -7.666 -28.786 1.00 80.88 85 LYS A CA 1
ATOM 695 C C . LYS A 1 85 ? 18.438 -7.614 -28.497 1.00 80.88 85 LYS A C 1
ATOM 697 O O . LYS A 1 85 ? 18.023 -6.868 -27.616 1.00 80.88 85 LYS A O 1
ATOM 702 N N . LYS A 1 86 ? 17.642 -8.452 -29.173 1.00 86.06 86 LYS A N 1
ATOM 703 C CA . LYS A 1 86 ? 16.199 -8.591 -28.906 1.00 86.06 86 LYS A CA 1
ATOM 704 C C . LYS A 1 86 ? 15.923 -9.158 -27.513 1.00 86.06 86 LYS A C 1
ATOM 706 O O . LYS A 1 86 ? 15.125 -8.586 -26.785 1.00 86.06 86 LYS A O 1
ATOM 711 N N . TYR A 1 87 ? 16.629 -10.220 -27.122 1.00 86.31 87 TYR A N 1
ATOM 712 C CA . TYR A 1 87 ? 16.471 -10.821 -25.793 1.00 86.31 87 TYR A CA 1
ATOM 713 C C . TYR A 1 87 ? 16.866 -9.860 -24.662 1.00 86.31 87 TYR A C 1
ATOM 715 O O . TYR A 1 87 ? 16.182 -9.775 -23.647 1.00 86.31 87 TYR A O 1
ATOM 723 N N . CYS A 1 88 ? 17.952 -9.098 -24.843 1.00 85.56 88 CYS A N 1
ATOM 724 C CA . CYS A 1 88 ? 18.370 -8.099 -23.859 1.00 85.56 88 CYS A CA 1
ATOM 725 C C . CYS A 1 88 ? 17.283 -7.036 -23.637 1.00 85.56 88 CYS A C 1
ATOM 727 O O . CYS A 1 88 ? 16.969 -6.708 -22.494 1.00 85.56 8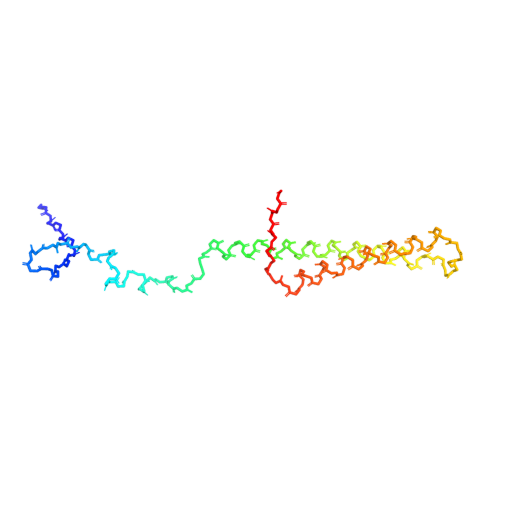8 CYS A O 1
ATOM 729 N N . LYS A 1 89 ? 16.663 -6.563 -24.728 1.00 88.62 89 LYS A N 1
ATOM 730 C CA . LYS A 1 89 ? 15.526 -5.643 -24.673 1.00 88.62 89 LYS A CA 1
ATOM 731 C C . LYS A 1 89 ? 14.334 -6.254 -23.932 1.00 88.62 89 LYS A C 1
ATOM 733 O O . LYS A 1 89 ? 13.835 -5.647 -22.993 1.00 88.62 89 LYS A O 1
ATOM 738 N N . GLU A 1 90 ? 13.898 -7.441 -24.342 1.00 92.00 90 GLU A N 1
ATOM 739 C CA . GLU A 1 90 ? 12.732 -8.120 -23.763 1.00 92.00 90 GLU A CA 1
ATOM 740 C C . GLU A 1 90 ? 12.903 -8.359 -22.256 1.00 92.00 90 GLU A C 1
ATOM 742 O O . GLU A 1 90 ? 11.975 -8.151 -21.475 1.00 92.00 90 GLU A O 1
ATOM 747 N N . ARG A 1 91 ? 14.119 -8.721 -21.825 1.00 92.88 91 ARG A N 1
ATOM 748 C CA . ARG A 1 91 ? 14.451 -8.864 -20.405 1.00 92.88 91 ARG A CA 1
ATOM 749 C C . ARG A 1 91 ? 14.295 -7.544 -19.646 1.00 92.88 91 ARG A C 1
ATOM 751 O O . ARG A 1 91 ? 13.655 -7.534 -18.600 1.00 92.88 91 ARG A O 1
ATOM 758 N N . LEU A 1 92 ? 14.849 -6.449 -20.175 1.00 92.44 92 LEU A N 1
ATOM 759 C CA . LEU A 1 92 ? 14.738 -5.120 -19.560 1.00 92.44 92 LEU A CA 1
ATOM 760 C C . LEU A 1 92 ? 13.274 -4.664 -19.463 1.00 92.44 92 LEU A C 1
ATOM 762 O O . LEU A 1 92 ? 12.853 -4.174 -18.419 1.00 92.44 92 LEU A O 1
ATOM 766 N N . GLU A 1 93 ? 12.471 -4.884 -20.509 1.00 93.00 93 GLU A N 1
ATOM 767 C CA . GLU A 1 93 ? 11.036 -4.565 -20.500 1.00 93.00 93 GLU A CA 1
ATOM 768 C C . GLU A 1 93 ? 10.272 -5.370 -19.441 1.00 93.00 93 GLU A C 1
ATOM 770 O O . GLU A 1 93 ? 9.407 -4.829 -18.749 1.00 93.00 93 GLU A O 1
ATOM 775 N N . LEU A 1 94 ? 10.589 -6.659 -19.291 1.00 95.00 94 LEU A N 1
ATOM 776 C CA . LEU A 1 94 ? 9.942 -7.522 -18.307 1.00 95.00 94 LEU A CA 1
ATOM 777 C C . LEU A 1 94 ? 10.287 -7.110 -16.869 1.00 95.00 94 LEU A C 1
ATOM 779 O O . LEU A 1 94 ? 9.393 -7.057 -16.023 1.00 95.00 94 LEU A O 1
ATOM 783 N N . GLU A 1 95 ? 11.551 -6.778 -16.602 1.00 94.19 95 GLU A N 1
ATOM 784 C CA . GLU A 1 95 ? 11.998 -6.273 -15.299 1.00 94.19 95 GLU A CA 1
ATOM 785 C C . GLU A 1 95 ? 11.360 -4.918 -14.966 1.00 94.19 95 GLU A C 1
ATOM 787 O O . GLU A 1 95 ? 10.828 -4.741 -13.867 1.00 94.19 95 GLU A O 1
ATOM 792 N N . MET A 1 96 ? 11.314 -3.987 -15.924 1.00 95.19 96 MET A N 1
ATOM 793 C CA . MET A 1 96 ? 10.624 -2.704 -15.750 1.00 95.19 96 MET A CA 1
ATOM 794 C C . MET A 1 96 ? 9.135 -2.898 -15.450 1.00 95.19 96 MET A C 1
ATOM 796 O O . MET A 1 96 ? 8.613 -2.319 -14.498 1.00 95.19 96 MET A O 1
ATOM 800 N N . LYS A 1 97 ? 8.456 -3.763 -16.211 1.00 95.88 97 LYS A N 1
ATOM 801 C CA . LYS A 1 97 ? 7.035 -4.074 -16.017 1.00 95.88 97 LYS A CA 1
ATOM 802 C C . LYS A 1 97 ? 6.762 -4.736 -14.667 1.00 95.88 97 LYS A C 1
ATOM 804 O O . LYS A 1 97 ? 5.692 -4.549 -14.089 1.00 95.88 97 LYS A O 1
ATOM 809 N N . GLN A 1 98 ? 7.695 -5.541 -14.160 1.00 94.00 98 GLN A N 1
ATOM 810 C CA . GLN A 1 98 ? 7.593 -6.103 -12.816 1.00 94.00 98 GLN A CA 1
ATOM 811 C C . GLN A 1 98 ? 7.642 -4.994 -11.761 1.00 94.00 98 GLN A C 1
ATOM 813 O O . GLN A 1 98 ? 6.731 -4.912 -10.941 1.00 94.00 98 GLN A O 1
ATOM 818 N N . LEU A 1 99 ? 8.633 -4.101 -11.840 1.00 93.88 9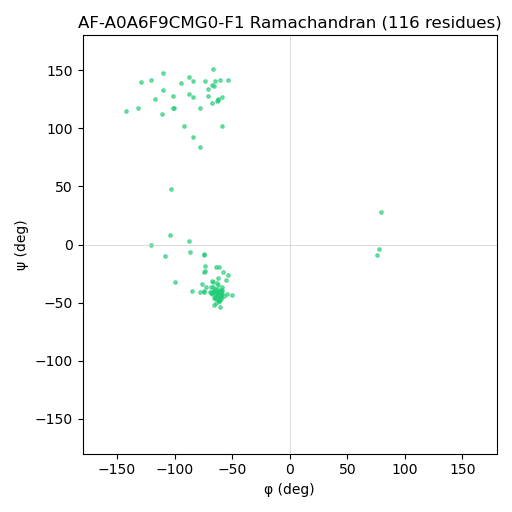9 LEU A N 1
ATOM 819 C CA . LEU A 1 99 ? 8.766 -2.973 -10.915 1.00 93.88 99 LEU A CA 1
ATOM 820 C C . LEU A 1 99 ? 7.554 -2.038 -10.956 1.00 93.88 99 LEU A C 1
ATOM 822 O O . LEU A 1 99 ? 7.094 -1.599 -9.909 1.00 93.88 99 LEU A O 1
ATOM 826 N N . GLU A 1 100 ? 6.998 -1.765 -12.137 1.00 93.25 100 GLU A N 1
ATOM 827 C CA . GLU A 1 100 ? 5.778 -0.959 -12.276 1.00 93.25 100 GLU A CA 1
ATOM 828 C C . GLU A 1 100 ? 4.587 -1.584 -11.548 1.00 93.25 100 GLU A C 1
ATOM 830 O O . GLU A 1 100 ? 3.857 -0.882 -10.848 1.00 93.25 100 GLU A O 1
ATOM 835 N N . ARG A 1 101 ? 4.403 -2.906 -11.671 1.00 93.75 101 ARG A N 1
ATOM 836 C CA . ARG A 1 101 ? 3.344 -3.625 -10.949 1.00 93.75 101 ARG A CA 1
ATOM 837 C C . ARG A 1 101 ? 3.552 -3.563 -9.442 1.00 93.75 101 ARG A C 1
ATOM 839 O O . ARG A 1 101 ? 2.594 -3.318 -8.715 1.00 93.75 101 ARG A O 1
ATOM 846 N N . ASP A 1 102 ? 4.781 -3.765 -8.984 1.00 90.62 102 ASP A N 1
ATOM 847 C CA . ASP A 1 102 ? 5.099 -3.760 -7.557 1.00 90.62 102 ASP A CA 1
ATOM 848 C C . ASP A 1 102 ? 4.920 -2.357 -6.950 1.00 90.62 102 ASP A C 1
ATOM 850 O O . ASP A 1 102 ? 4.327 -2.215 -5.880 1.00 90.62 102 ASP A O 1
ATOM 854 N N . ILE A 1 103 ? 5.329 -1.305 -7.670 1.00 90.94 103 ILE A N 1
ATOM 855 C CA . ILE A 1 103 ? 5.106 0.091 -7.271 1.00 90.94 103 ILE A CA 1
ATOM 856 C C . ILE A 1 103 ? 3.604 0.415 -7.244 1.00 90.94 103 ILE A C 1
ATOM 858 O O . ILE A 1 103 ? 3.142 0.980 -6.253 1.00 90.94 103 ILE A O 1
ATOM 862 N N . ASP A 1 104 ? 2.826 0.032 -8.267 1.00 92.06 104 ASP A N 1
ATOM 863 C CA . ASP A 1 104 ? 1.367 0.256 -8.289 1.00 92.06 104 ASP A CA 1
ATOM 864 C C . ASP A 1 104 ? 0.671 -0.458 -7.124 1.00 92.06 104 ASP A C 1
ATOM 866 O O . ASP A 1 104 ? -0.206 0.124 -6.488 1.00 92.06 104 ASP A O 1
ATOM 870 N N . LEU A 1 105 ? 1.085 -1.683 -6.779 1.00 88.69 105 LEU A N 1
ATOM 871 C CA . LEU A 1 105 ? 0.538 -2.405 -5.628 1.00 88.69 105 LEU A CA 1
ATOM 872 C C . LEU A 1 105 ? 0.770 -1.644 -4.316 1.00 88.69 105 LEU A C 1
ATOM 874 O O . LEU A 1 105 ? -0.165 -1.512 -3.521 1.00 88.69 105 LEU A O 1
ATOM 878 N N . ILE A 1 106 ? 1.981 -1.122 -4.106 1.00 86.69 106 ILE A N 1
ATOM 879 C CA . ILE A 1 106 ? 2.355 -0.367 -2.900 1.00 86.69 106 ILE A CA 1
ATOM 880 C C . ILE A 1 106 ? 1.639 0.991 -2.842 1.00 86.69 106 ILE A C 1
ATOM 882 O O . ILE A 1 106 ? 1.176 1.402 -1.778 1.00 86.69 106 ILE A O 1
ATOM 886 N N . GLU A 1 107 ? 1.516 1.694 -3.970 1.00 87.25 107 GLU A N 1
ATOM 887 C CA . GLU A 1 107 ? 0.873 3.013 -4.019 1.00 87.25 107 GLU A CA 1
ATOM 888 C C . GLU A 1 107 ? -0.653 2.935 -3.912 1.00 87.25 107 GLU A C 1
ATOM 890 O O . GLU A 1 107 ? -1.276 3.754 -3.229 1.00 87.25 107 GLU A O 1
ATOM 895 N N . ARG A 1 108 ? -1.267 1.942 -4.563 1.00 88.62 108 ARG A N 1
ATOM 896 C CA . ARG A 1 108 ? -2.722 1.761 -4.588 1.00 88.62 108 ARG A CA 1
ATOM 897 C C . ARG A 1 108 ? -3.254 1.215 -3.270 1.00 88.62 108 ARG A C 1
ATOM 899 O O . ARG A 1 108 ? -4.319 1.641 -2.814 1.00 88.62 108 ARG A O 1
ATOM 906 N N . TYR A 1 109 ? -2.547 0.267 -2.656 1.00 86.44 109 TYR A N 1
ATOM 907 C CA . TYR A 1 109 ? -3.025 -0.430 -1.467 1.00 86.44 109 TYR A CA 1
ATOM 908 C C . TYR A 1 109 ? -2.212 -0.064 -0.228 1.00 86.44 109 TYR A C 1
ATOM 910 O O . TYR A 1 109 ? -1.088 -0.501 -0.023 1.00 86.44 109 TYR A O 1
ATOM 918 N N . LYS A 1 110 ? -2.860 0.643 0.702 1.00 79.94 110 LYS A N 1
ATOM 919 C CA . LYS A 1 110 ? -2.288 0.991 2.015 1.00 79.94 110 LYS A CA 1
ATOM 920 C C . LYS A 1 110 ? -2.003 -0.224 2.913 1.00 79.94 110 LYS A C 1
ATOM 922 O O . LYS A 1 110 ? -1.315 -0.111 3.926 1.00 79.94 110 LYS A O 1
ATOM 927 N N . THR A 1 111 ? -2.611 -1.374 2.643 1.00 78.25 111 THR A N 1
ATOM 928 C CA . THR A 1 111 ? -2.401 -2.593 3.429 1.00 78.25 111 THR A CA 1
ATOM 929 C C . THR A 1 111 ? -2.398 -3.785 2.492 1.00 78.25 111 THR A C 1
ATOM 931 O O . THR A 1 111 ? -3.419 -4.100 1.890 1.00 78.25 111 THR A O 1
ATOM 934 N N . ILE A 1 112 ? -1.245 -4.440 2.395 1.00 79.94 112 ILE A N 1
ATOM 935 C CA . ILE A 1 112 ? -1.025 -5.624 1.567 1.00 79.94 112 ILE A CA 1
ATOM 936 C C . ILE A 1 112 ? -0.854 -6.821 2.509 1.00 79.94 112 ILE A C 1
ATOM 938 O O . ILE A 1 112 ? -0.138 -6.739 3.514 1.00 79.94 112 ILE A O 1
ATOM 942 N N . TYR A 1 113 ? -1.550 -7.920 2.219 1.00 76.62 113 TYR A N 1
ATOM 943 C CA . TYR A 1 113 ? -1.396 -9.181 2.941 1.00 76.62 113 TYR A CA 1
ATOM 944 C C . TYR A 1 113 ? -0.544 -10.129 2.104 1.00 76.62 113 TYR A C 1
ATOM 946 O O . TYR A 1 113 ? -0.933 -10.504 1.001 1.00 76.62 113 TYR A O 1
ATOM 954 N N . ILE A 1 114 ? 0.617 -10.503 2.634 1.00 79.06 114 ILE A N 1
ATOM 955 C CA . ILE A 1 114 ? 1.524 -11.459 2.004 1.00 79.06 114 ILE A CA 1
ATOM 956 C C . ILE A 1 114 ? 1.302 -12.798 2.704 1.00 79.06 114 ILE A C 1
ATOM 958 O O . ILE A 1 114 ? 1.498 -12.905 3.917 1.00 79.06 114 ILE A O 1
ATOM 962 N N . ALA A 1 115 ? 0.848 -13.801 1.956 1.00 75.56 115 ALA A N 1
ATOM 963 C CA . ALA A 1 115 ? 0.747 -15.160 2.464 1.00 75.56 115 ALA A CA 1
ATOM 964 C C . ALA A 1 115 ? 2.146 -15.795 2.455 1.00 75.56 115 ALA A C 1
ATOM 966 O O . ALA A 1 115 ? 2.746 -15.953 1.392 1.00 75.56 115 ALA A O 1
ATOM 967 N N . ASN A 1 116 ? 2.665 -16.153 3.632 1.00 71.31 116 ASN A N 1
ATOM 968 C CA . ASN A 1 116 ? 3.901 -16.927 3.746 1.00 71.31 116 ASN A CA 1
ATOM 969 C C . ASN A 1 116 ? 3.591 -18.394 3.438 1.00 71.31 116 ASN A C 1
ATOM 971 O O . ASN A 1 116 ? 3.341 -19.184 4.349 1.00 71.31 116 ASN A O 1
ATOM 975 N N . ASN A 1 117 ? 3.571 -18.746 2.157 1.00 62.97 117 ASN A N 1
ATOM 976 C CA . ASN A 1 117 ? 3.553 -20.141 1.740 1.00 62.97 117 ASN A CA 1
ATOM 977 C C . ASN A 1 117 ? 5.002 -20.640 1.732 1.00 62.97 117 ASN A C 1
ATOM 979 O O . ASN A 1 117 ? 5.722 -20.417 0.761 1.00 62.97 117 ASN A O 1
ATOM 983 N N . ASN A 1 118 ? 5.417 -21.224 2.861 1.00 53.25 118 ASN A N 1
ATOM 984 C CA . ASN A 1 118 ? 6.622 -22.054 2.955 1.00 53.25 118 ASN A CA 1
ATOM 985 C C . ASN A 1 118 ? 6.410 -23.377 2.219 1.00 53.25 118 ASN A C 1
ATOM 987 O O . ASN A 1 118 ? 5.317 -23.962 2.404 1.00 53.25 118 ASN A O 1
#